Protein AF-A0A182SU40-F1 (afdb_monomer_li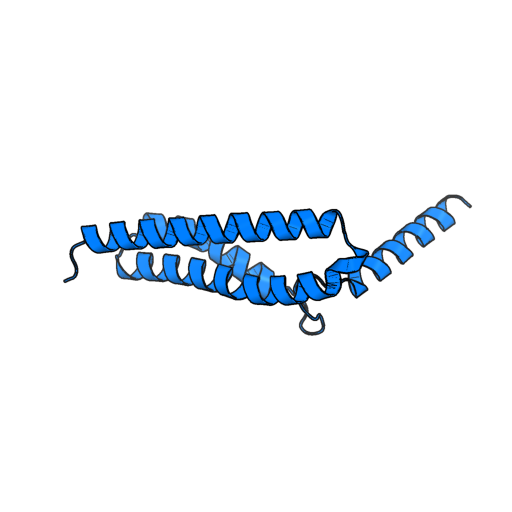te)

Sequence (119 aa):
MFPETLVFALALFITGAILFLLIYYLIILSDLECDYLNAQECCSKLNFWSIPKLAAHGFLTFLLLIHGNWMLCLVNLPMVGWLVYEQIRVPPGNIGIYDPAEIHNRGMYDNRLTERRSD

Foldseek 3Di:
DPDPVVLVVVLVVLVVVLVVLVVVLVVLVVVCVVCVVVCQVSQLVSQVSLVVSLVSLVVSLVSCVVVVVVVVNVVSVVVSVVSVVLQVPQDPVASGSDHSVVVVVVVVVVVVVVVVVVD

Radius of gyration: 19.63 Å; chains: 1; bounding box: 38×25×71 Å

Organism: NCBI:txid74869

InterPro domains:
  IPR003377 Cornichon [PF03311] (6-106)
  IPR003377 Cornichon [SM01398] (5-119)

Secondary structure (DSSP, 8-state):
---HHHHHHHHHHHHHHHHHHHHHHHHHHHHHHH-TTSHHHHHHHHHHHHHHHHHHHHHHHHHHHHTT-HHHHHHHHHHHHHHHHHHHTS-TTSSSS--HHHHHHHHHHHHHHHHTT--

pLDDT: mean 71.35, std 9.43, range [45.94, 89.5]

Structure (mmCIF, N/CA/C/O backbone):
data_AF-A0A182SU40-F1
#
_entry.id   AF-A0A182SU40-F1
#
loop_
_atom_site.group_PDB
_atom_site.id
_atom_site.type_symbol
_atom_site.label_atom_id
_atom_site.label_alt_id
_atom_site.label_comp_id
_atom_site.label_asym_id
_atom_site.label_entity_id
_atom_site.label_seq_id
_atom_site.pdbx_PDB_ins_code
_atom_site.Cartn_x
_atom_site.Cartn_y
_atom_site.Cartn_z
_atom_site.occupancy
_atom_site.B_iso_or_equiv
_atom_site.auth_seq_id
_atom_site.auth_comp_id
_atom_site.auth_asym_id
_atom_site.auth_atom_id
_atom_site.pdbx_PDB_model_num
ATOM 1 N N . MET A 1 1 ? -14.198 -8.269 27.225 1.00 55.69 1 MET A N 1
ATOM 2 C CA . MET A 1 1 ? -14.551 -7.182 26.292 1.00 55.69 1 MET A CA 1
ATOM 3 C C . MET A 1 1 ? -13.356 -6.247 26.269 1.00 55.69 1 MET A C 1
ATOM 5 O O . MET A 1 1 ? -13.069 -5.665 27.306 1.00 55.69 1 MET A O 1
ATOM 9 N N . PHE A 1 2 ? -12.557 -6.234 25.198 1.00 63.41 2 PHE A N 1
ATOM 10 C CA . PHE A 1 2 ? -11.455 -5.269 25.115 1.00 63.41 2 PHE A CA 1
ATOM 11 C C . PHE A 1 2 ? -12.048 -3.851 25.160 1.00 63.41 2 PHE A C 1
ATOM 13 O O . PHE A 1 2 ? -13.092 -3.643 24.539 1.00 63.41 2 PHE A O 1
ATOM 20 N N . PRO A 1 3 ? -11.450 -2.907 25.907 1.00 80.31 3 PRO A N 1
ATOM 21 C CA . PRO A 1 3 ? -11.972 -1.548 25.988 1.00 80.31 3 PRO A CA 1
ATOM 22 C C . PRO A 1 3 ? -11.917 -0.887 24.609 1.00 80.31 3 PRO A C 1
ATOM 24 O O . PRO A 1 3 ? -10.919 -1.028 23.895 1.00 80.31 3 PRO A O 1
ATOM 27 N N . GLU A 1 4 ? -12.968 -0.149 24.240 1.00 73.94 4 GLU A N 1
ATOM 28 C CA . GLU A 1 4 ? -13.056 0.537 22.943 1.00 73.94 4 GLU A CA 1
ATOM 29 C C . GLU A 1 4 ? -11.846 1.443 22.667 1.00 73.94 4 GLU A C 1
ATOM 31 O O . GLU A 1 4 ? -11.368 1.535 21.539 1.00 73.94 4 GLU A O 1
ATOM 36 N N . THR A 1 5 ? -11.265 2.033 23.710 1.00 82.81 5 THR A N 1
ATOM 37 C CA . THR A 1 5 ? -10.079 2.888 23.621 1.00 82.81 5 THR A CA 1
ATOM 38 C C . THR A 1 5 ? -8.854 2.153 23.080 1.00 82.81 5 THR A C 1
ATOM 40 O O . THR A 1 5 ? -8.090 2.722 22.306 1.00 82.81 5 THR A O 1
ATOM 43 N N . LEU A 1 6 ? -8.658 0.884 23.455 1.00 81.00 6 LEU A N 1
ATOM 44 C CA . LEU A 1 6 ? -7.504 0.086 23.018 1.00 81.00 6 LEU A CA 1
ATOM 45 C C . LEU A 1 6 ? -7.619 -0.240 21.529 1.00 81.00 6 LEU A C 1
ATOM 47 O O . LEU A 1 6 ? -6.638 -0.202 20.796 1.00 81.00 6 LEU A O 1
ATOM 51 N N . VAL A 1 7 ? -8.841 -0.466 21.068 1.00 76.56 7 VAL A N 1
ATOM 52 C CA . VAL A 1 7 ? -9.162 -0.729 19.668 1.00 76.56 7 VAL A CA 1
ATOM 53 C C . VAL A 1 7 ? -8.917 0.510 18.825 1.00 76.56 7 VAL A C 1
ATOM 55 O O . VAL A 1 7 ? -8.271 0.414 17.788 1.00 76.56 7 VAL A O 1
ATOM 58 N N . PHE A 1 8 ? -9.390 1.675 19.272 1.00 78.00 8 PHE A N 1
ATOM 59 C CA . PHE A 1 8 ? -9.128 2.935 18.582 1.00 78.00 8 PHE A CA 1
ATOM 60 C C . PHE A 1 8 ? -7.633 3.270 18.564 1.00 78.00 8 PHE A C 1
ATOM 62 O O . PHE A 1 8 ? -7.116 3.673 17.524 1.00 78.00 8 PHE A O 1
ATOM 69 N N . ALA A 1 9 ? -6.914 3.043 19.667 1.00 85.31 9 ALA A N 1
ATOM 70 C CA . ALA A 1 9 ? -5.467 3.237 19.721 1.00 85.31 9 ALA A CA 1
ATOM 71 C C . ALA A 1 9 ? -4.722 2.304 18.748 1.00 85.31 9 ALA A C 1
ATOM 73 O O . ALA A 1 9 ? -3.834 2.743 18.017 1.00 85.31 9 ALA A O 1
ATOM 74 N N . LEU A 1 10 ? -5.120 1.031 18.687 1.00 82.38 10 LEU A N 1
ATOM 75 C CA . LEU A 1 10 ? -4.549 0.037 17.781 1.00 82.38 10 LEU A CA 1
ATOM 76 C C . LEU A 1 10 ? -4.895 0.358 16.317 1.00 82.38 10 LEU A C 1
ATOM 78 O O . LEU A 1 10 ? -4.022 0.297 15.456 1.00 82.38 10 LEU A O 1
ATOM 82 N N . ALA A 1 11 ? -6.127 0.784 16.033 1.00 80.38 11 ALA A N 1
ATOM 83 C CA . ALA A 1 11 ? -6.551 1.218 14.704 1.00 80.38 11 ALA A CA 1
ATOM 84 C C . ALA A 1 11 ? -5.763 2.445 14.223 1.00 80.38 11 ALA A C 1
ATOM 86 O O . ALA A 1 11 ? -5.318 2.469 13.075 1.00 80.38 11 ALA A O 1
ATOM 87 N N . LEU A 1 12 ? -5.532 3.434 15.093 1.00 83.88 12 LEU A N 1
ATOM 88 C CA . LEU A 1 12 ? -4.687 4.591 14.785 1.00 83.88 12 LEU A CA 1
ATOM 89 C C . LEU A 1 12 ? -3.244 4.170 14.492 1.00 83.88 12 LEU A C 1
ATOM 91 O O . LEU A 1 12 ? -2.669 4.617 13.500 1.00 83.88 12 LEU A O 1
ATOM 95 N N . PHE A 1 13 ? -2.679 3.273 15.302 1.00 87.81 13 PHE A N 1
ATOM 96 C CA . PHE A 1 13 ? -1.327 2.756 15.090 1.00 87.81 13 PHE A CA 1
ATOM 97 C C . PHE A 1 13 ? -1.192 2.009 13.754 1.00 87.81 13 PHE A C 1
ATOM 99 O O . PHE A 1 13 ? -0.280 2.294 12.978 1.00 87.81 13 PHE A O 1
ATOM 106 N N . ILE A 1 14 ? -2.131 1.108 13.440 1.00 81.94 14 ILE A N 1
ATOM 107 C CA . ILE A 1 14 ? -2.163 0.389 12.157 1.00 81.94 14 ILE A CA 1
ATOM 108 C C . ILE A 1 14 ? -2.313 1.368 10.992 1.00 81.94 14 ILE A C 1
ATOM 110 O O . ILE A 1 14 ? -1.608 1.242 9.995 1.00 81.94 14 ILE A O 1
ATOM 114 N N . THR A 1 15 ? -3.189 2.364 11.116 1.00 83.06 15 THR A N 1
ATOM 115 C CA . THR A 1 15 ? -3.393 3.372 10.066 1.00 83.06 15 THR A CA 1
ATOM 116 C C . THR A 1 15 ? -2.114 4.177 9.819 1.00 83.06 15 THR A C 1
ATOM 118 O O . THR A 1 15 ? -1.747 4.404 8.667 1.00 83.06 15 THR A O 1
ATOM 121 N N . GLY A 1 16 ? -1.384 4.544 10.877 1.00 88.25 16 GLY A N 1
ATOM 122 C CA . GLY A 1 16 ? -0.074 5.189 10.762 1.00 88.25 16 GLY A CA 1
ATOM 123 C C . GLY A 1 16 ? 0.961 4.313 10.049 1.00 88.25 16 GLY A C 1
ATOM 124 O O . GLY A 1 16 ? 1.650 4.785 9.145 1.00 88.25 16 GLY A O 1
ATOM 125 N N . ALA A 1 17 ? 1.030 3.023 10.391 1.00 87.19 17 ALA A N 1
ATOM 126 C CA . ALA A 1 17 ? 1.921 2.072 9.725 1.00 87.19 17 ALA A CA 1
ATOM 127 C C . ALA A 1 17 ? 1.579 1.889 8.232 1.00 87.19 17 ALA A C 1
ATOM 129 O O . ALA A 1 17 ? 2.477 1.842 7.391 1.00 87.19 17 ALA A O 1
ATOM 130 N N . ILE A 1 18 ? 0.287 1.844 7.887 1.00 82.25 18 ILE A N 1
ATOM 131 C CA . ILE A 1 18 ? -0.186 1.775 6.496 1.00 82.25 18 ILE A CA 1
ATOM 132 C C . ILE A 1 18 ? 0.213 3.033 5.721 1.00 82.25 18 ILE A C 1
ATOM 134 O O . ILE A 1 18 ? 0.676 2.930 4.587 1.00 82.25 18 ILE A O 1
ATOM 138 N N . LEU A 1 19 ? 0.070 4.215 6.325 1.00 88.25 19 LEU A N 1
ATOM 139 C CA . LEU A 1 19 ? 0.440 5.478 5.688 1.00 88.25 19 LEU A CA 1
ATOM 140 C C . LEU A 1 19 ? 1.952 5.559 5.434 1.00 88.25 19 LEU A C 1
ATOM 142 O O . LEU A 1 19 ? 2.376 6.001 4.368 1.00 88.25 19 LEU A O 1
ATOM 146 N N . PHE A 1 20 ? 2.769 5.063 6.363 1.00 88.44 20 PHE A N 1
ATOM 147 C CA . PHE A 1 20 ? 4.214 4.963 6.162 1.00 88.44 20 PHE A CA 1
ATOM 148 C C . PHE A 1 20 ? 4.574 4.014 5.006 1.00 88.44 20 PHE A C 1
ATOM 150 O O . PHE A 1 20 ? 5.347 4.381 4.120 1.00 88.44 20 PHE A O 1
ATOM 157 N N . LEU A 1 21 ? 3.961 2.825 4.962 1.00 83.06 21 LEU A N 1
ATOM 158 C CA . LEU A 1 21 ? 4.116 1.877 3.850 1.00 83.06 21 LEU A CA 1
ATOM 159 C C . LEU A 1 21 ? 3.665 2.472 2.508 1.00 83.06 21 LEU A C 1
ATOM 161 O O . LEU A 1 21 ? 4.295 2.221 1.482 1.00 83.06 21 LEU A O 1
ATOM 165 N N . LEU A 1 22 ? 2.600 3.279 2.508 1.00 82.81 22 LEU A N 1
ATOM 166 C CA . LEU A 1 22 ? 2.114 3.972 1.317 1.00 82.81 22 LEU A CA 1
ATOM 167 C C . LEU A 1 22 ? 3.157 4.956 0.774 1.00 82.81 22 LEU A C 1
ATOM 169 O O . LEU A 1 22 ? 3.409 4.956 -0.428 1.00 82.81 22 LEU A O 1
ATOM 173 N N . ILE A 1 23 ? 3.771 5.767 1.638 1.00 89.50 23 ILE A N 1
ATOM 174 C CA . ILE A 1 23 ? 4.805 6.731 1.232 1.00 89.50 23 ILE A CA 1
ATOM 175 C C . ILE A 1 23 ? 6.040 6.000 0.697 1.00 89.50 23 ILE A C 1
ATOM 177 O O . ILE A 1 23 ? 6.548 6.364 -0.359 1.00 89.50 23 ILE A O 1
ATOM 181 N N . TYR A 1 24 ? 6.484 4.936 1.373 1.00 85.25 24 TYR A N 1
ATOM 182 C CA . TYR A 1 24 ? 7.590 4.097 0.899 1.00 85.25 24 TYR A CA 1
ATOM 183 C C . TYR A 1 24 ? 7.333 3.547 -0.514 1.00 85.25 24 TYR A C 1
ATOM 185 O O . TYR A 1 24 ? 8.202 3.627 -1.381 1.00 85.25 24 TYR A O 1
ATOM 193 N N . TYR A 1 25 ? 6.114 3.065 -0.773 1.00 77.62 25 TYR A N 1
ATOM 194 C CA . TYR A 1 25 ? 5.701 2.596 -2.096 1.00 77.62 25 TYR A CA 1
ATOM 195 C C . TYR A 1 25 ? 5.729 3.714 -3.148 1.00 77.62 25 TYR A C 1
ATOM 197 O O . TYR A 1 25 ? 6.220 3.496 -4.252 1.00 77.62 25 TYR A O 1
ATOM 205 N N . LEU A 1 26 ? 5.219 4.910 -2.821 1.00 83.69 26 LEU A N 1
ATOM 206 C CA . LEU A 1 26 ? 5.219 6.045 -3.752 1.00 83.69 26 LEU A CA 1
ATOM 207 C C . LEU A 1 26 ? 6.633 6.494 -4.123 1.00 83.69 26 LEU A C 1
ATOM 209 O O . LEU A 1 26 ? 6.869 6.825 -5.280 1.00 83.69 26 LEU A O 1
ATOM 213 N N . ILE A 1 27 ? 7.569 6.475 -3.173 1.00 87.50 27 ILE A N 1
ATOM 214 C CA . ILE A 1 27 ? 8.972 6.810 -3.441 1.00 87.50 27 ILE A CA 1
ATOM 215 C C . ILE A 1 27 ? 9.568 5.814 -4.440 1.00 87.50 27 ILE A C 1
ATOM 217 O O . ILE A 1 27 ? 10.157 6.234 -5.428 1.00 87.50 27 ILE A O 1
ATOM 221 N N . ILE A 1 28 ? 9.357 4.509 -4.238 1.00 79.81 28 ILE A N 1
ATOM 222 C CA . ILE A 1 28 ? 9.845 3.478 -5.167 1.00 79.81 28 ILE A CA 1
ATOM 223 C C . ILE A 1 28 ? 9.210 3.619 -6.554 1.00 79.81 28 ILE A C 1
ATOM 225 O O . ILE A 1 28 ? 9.888 3.438 -7.560 1.00 79.81 28 ILE A O 1
ATOM 229 N N . LEU A 1 29 ? 7.919 3.947 -6.623 1.00 77.12 29 LEU A N 1
ATOM 230 C CA . LEU A 1 29 ? 7.234 4.173 -7.894 1.00 77.12 29 LEU A CA 1
ATOM 231 C C . LEU A 1 29 ? 7.799 5.398 -8.631 1.00 77.12 29 LEU A C 1
ATOM 233 O O . LEU A 1 29 ? 7.978 5.355 -9.842 1.00 77.12 29 LEU A O 1
ATOM 237 N N . SER A 1 30 ? 8.098 6.474 -7.900 1.00 83.50 30 SER A N 1
ATOM 238 C CA . SER A 1 30 ? 8.711 7.678 -8.468 1.00 83.50 30 SER A CA 1
ATOM 239 C C . SER A 1 30 ? 10.135 7.418 -8.961 1.00 83.50 30 SER A C 1
ATOM 241 O O . SER A 1 30 ? 10.541 7.994 -9.965 1.00 83.50 30 SER A O 1
ATOM 243 N N . ASP A 1 31 ? 10.886 6.561 -8.270 1.00 82.44 31 ASP A N 1
ATOM 244 C CA . ASP A 1 31 ? 12.212 6.105 -8.696 1.00 82.44 31 ASP A CA 1
ATOM 245 C C . ASP A 1 31 ? 12.100 5.281 -9.994 1.00 82.44 31 ASP A C 1
ATOM 247 O O . ASP A 1 31 ? 12.825 5.509 -10.957 1.00 82.44 31 ASP A O 1
ATOM 251 N N . LEU A 1 32 ? 11.078 4.420 -10.079 1.00 72.88 32 LEU A N 1
ATOM 252 C CA . LEU A 1 32 ? 10.767 3.608 -11.257 1.00 72.88 32 LEU A CA 1
ATOM 253 C C . LEU A 1 32 ? 10.419 4.435 -12.502 1.00 72.88 32 LEU A C 1
ATOM 255 O O . LEU A 1 32 ? 10.824 4.080 -13.608 1.00 72.88 32 LEU A O 1
ATOM 259 N N . GLU A 1 33 ? 9.644 5.509 -12.329 1.00 71.44 33 GLU A N 1
ATOM 260 C CA . GLU A 1 33 ? 9.259 6.419 -13.415 1.00 71.44 33 GLU A CA 1
ATOM 261 C C . GLU A 1 33 ? 10.482 7.134 -14.006 1.00 71.44 33 GLU A C 1
ATOM 263 O O . GLU A 1 33 ? 10.546 7.365 -15.214 1.00 71.44 33 GLU A O 1
ATOM 268 N N . CYS A 1 34 ? 11.478 7.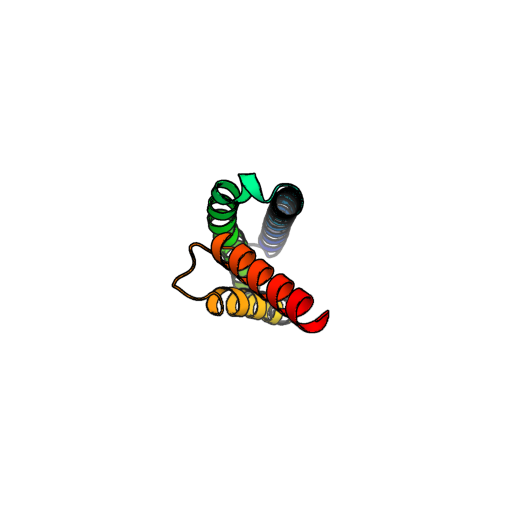421 -13.165 1.00 70.94 34 CYS A N 1
ATOM 269 C CA . CYS A 1 34 ? 12.722 8.061 -13.568 1.00 70.94 34 CYS A CA 1
ATOM 270 C C . CYS A 1 34 ? 13.778 7.073 -14.113 1.00 70.94 34 CYS A C 1
ATOM 272 O O . CYS A 1 34 ? 14.484 7.438 -15.050 1.00 70.94 34 CYS A O 1
ATOM 274 N N . ASP A 1 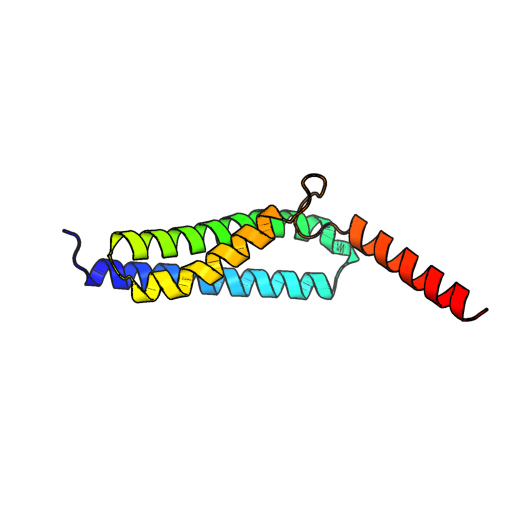35 ? 13.882 5.841 -13.586 1.00 72.25 35 ASP A N 1
ATOM 275 C CA . ASP A 1 35 ? 14.993 4.895 -13.845 1.00 72.25 35 ASP A CA 1
ATOM 276 C C . ASP A 1 35 ? 14.552 3.533 -14.449 1.00 72.25 35 ASP A C 1
ATOM 278 O O . ASP A 1 35 ? 14.953 2.438 -14.030 1.00 72.25 35 ASP A O 1
ATOM 282 N N . TYR A 1 36 ? 13.735 3.584 -15.511 1.00 60.97 36 TYR A N 1
ATOM 283 C CA . TYR A 1 36 ? 13.069 2.413 -16.115 1.00 60.97 36 TYR A CA 1
ATOM 284 C C . TYR A 1 36 ? 13.994 1.252 -16.566 1.00 60.97 36 TYR A C 1
ATOM 286 O O . TYR A 1 36 ? 13.530 0.122 -16.716 1.00 60.97 36 TYR A O 1
ATOM 294 N N . LEU A 1 37 ? 15.292 1.489 -16.794 1.00 61.25 37 LEU A N 1
ATOM 295 C CA . LEU A 1 37 ? 16.262 0.470 -17.238 1.00 61.25 37 LEU A CA 1
ATOM 296 C C . LEU A 1 37 ? 16.745 -0.454 -16.104 1.00 61.25 37 LEU A C 1
ATOM 298 O O . LEU A 1 37 ? 17.111 -1.597 -16.367 1.00 61.25 37 LEU A O 1
ATOM 302 N N . ASN A 1 38 ? 16.704 0.003 -14.848 1.00 60.62 38 ASN A N 1
ATOM 303 C CA . ASN A 1 38 ? 17.046 -0.786 -13.653 1.00 60.62 38 ASN A CA 1
ATOM 304 C C . ASN A 1 38 ? 15.785 -1.328 -12.927 1.00 60.62 38 ASN A C 1
ATOM 306 O O . ASN A 1 38 ? 15.856 -1.977 -11.882 1.00 60.62 38 ASN A O 1
ATOM 310 N N . ALA A 1 39 ? 14.606 -1.071 -13.502 1.00 60.69 39 ALA A N 1
ATOM 311 C CA . ALA A 1 39 ? 13.276 -1.293 -12.937 1.00 60.69 39 ALA A CA 1
ATOM 312 C C . ALA A 1 39 ? 12.894 -2.755 -12.672 1.00 60.69 39 ALA A C 1
ATOM 314 O O . ALA A 1 39 ? 12.015 -3.022 -11.854 1.00 60.69 39 ALA A O 1
ATOM 315 N N . GLN A 1 40 ? 13.513 -3.719 -13.354 1.00 65.31 40 GLN A N 1
ATOM 316 C CA . GLN A 1 40 ? 13.033 -5.104 -13.362 1.00 65.31 40 GLN A CA 1
ATOM 317 C C . GLN A 1 40 ? 13.182 -5.799 -11.995 1.00 65.31 40 GLN A C 1
ATOM 319 O O . GLN A 1 40 ? 12.260 -6.481 -11.542 1.00 65.31 40 GLN A O 1
ATOM 324 N N . GLU A 1 41 ? 14.291 -5.572 -11.280 1.00 68.06 41 GLU A N 1
ATOM 325 C CA . GLU A 1 41 ? 14.449 -6.063 -9.900 1.00 68.06 41 GLU A CA 1
ATOM 326 C C . GLU A 1 41 ? 13.567 -5.295 -8.903 1.00 68.06 41 GLU A C 1
ATOM 328 O O . GLU A 1 41 ? 13.102 -5.855 -7.903 1.00 68.06 41 GLU A O 1
ATOM 333 N N . CYS A 1 42 ? 13.302 -4.017 -9.186 1.00 63.66 42 CYS A N 1
ATOM 334 C CA . CYS A 1 42 ? 12.477 -3.154 -8.352 1.00 63.66 42 CYS A CA 1
ATOM 335 C C . CYS A 1 42 ? 10.990 -3.533 -8.441 1.00 63.66 42 CYS A C 1
ATOM 337 O O . CYS A 1 42 ? 10.344 -3.674 -7.407 1.00 63.66 42 CYS A O 1
ATOM 339 N N . CYS A 1 43 ? 10.466 -3.826 -9.637 1.00 65.00 43 CYS A N 1
ATOM 340 C CA . CYS A 1 43 ? 9.096 -4.306 -9.854 1.00 65.00 43 CYS A CA 1
ATOM 341 C C . CYS A 1 43 ? 8.806 -5.626 -9.125 1.00 65.00 43 CYS A C 1
ATOM 343 O O . CYS A 1 43 ? 7.717 -5.792 -8.580 1.00 65.00 43 CYS A O 1
ATOM 345 N N . SER A 1 44 ? 9.776 -6.546 -9.055 1.00 68.31 44 SER A N 1
ATOM 346 C CA . SER A 1 44 ? 9.631 -7.802 -8.301 1.00 68.31 44 SER A CA 1
ATOM 347 C C . SER A 1 44 ? 9.492 -7.546 -6.794 1.00 68.31 44 SER A C 1
ATOM 349 O O . SER A 1 44 ? 8.569 -8.049 -6.145 1.00 68.31 44 SER A O 1
ATOM 351 N N . LYS A 1 45 ? 10.344 -6.670 -6.239 1.00 69.56 45 LYS A N 1
ATOM 352 C CA . LYS A 1 45 ? 10.224 -6.214 -4.845 1.00 69.56 45 LYS A CA 1
ATOM 353 C C . LYS A 1 45 ? 8.912 -5.462 -4.619 1.00 69.56 45 LYS A C 1
ATOM 355 O O . LYS A 1 45 ? 8.245 -5.695 -3.617 1.00 69.56 45 LYS A O 1
ATOM 360 N N . LEU A 1 46 ? 8.508 -4.603 -5.547 1.00 70.50 46 LEU A N 1
ATOM 361 C CA . LEU A 1 46 ? 7.291 -3.806 -5.447 1.00 70.50 46 LEU A CA 1
ATOM 362 C C . LEU A 1 46 ? 6.032 -4.678 -5.482 1.00 70.50 46 LEU A C 1
ATOM 364 O O . LEU A 1 46 ? 5.118 -4.453 -4.693 1.00 70.50 46 LEU A O 1
ATOM 368 N N . ASN A 1 47 ? 6.007 -5.715 -6.322 1.00 70.88 47 ASN A N 1
ATOM 369 C CA . ASN A 1 47 ? 4.932 -6.704 -6.355 1.00 70.88 47 ASN A CA 1
ATOM 370 C C . ASN A 1 47 ? 4.823 -7.433 -5.007 1.00 70.88 47 ASN A C 1
ATOM 372 O O . ASN A 1 47 ? 3.734 -7.521 -4.438 1.00 70.88 47 ASN A O 1
ATOM 376 N N . PHE A 1 48 ? 5.958 -7.846 -4.434 1.00 72.50 48 PHE A N 1
ATOM 377 C CA . PHE A 1 48 ? 5.999 -8.435 -3.095 1.00 72.50 48 PHE A CA 1
ATOM 378 C C . PHE A 1 48 ? 5.491 -7.473 -2.011 1.00 72.50 48 PHE A C 1
ATOM 380 O O . PHE A 1 48 ? 4.770 -7.907 -1.120 1.00 72.50 48 PHE A O 1
ATOM 387 N N . TRP A 1 49 ? 5.802 -6.174 -2.103 1.00 71.50 49 TRP A N 1
ATOM 388 C CA . TRP A 1 49 ? 5.324 -5.136 -1.175 1.00 71.50 49 TRP A CA 1
ATOM 389 C C . TRP A 1 49 ? 3.884 -4.655 -1.445 1.00 71.50 49 TRP A C 1
ATOM 391 O O . TRP A 1 49 ? 3.252 -4.069 -0.563 1.00 71.50 49 TRP A O 1
ATOM 401 N N . SER A 1 50 ? 3.312 -4.947 -2.615 1.00 70.06 50 SER A N 1
ATOM 402 C CA . SER A 1 50 ? 1.918 -4.619 -2.942 1.00 70.06 50 SER A CA 1
ATOM 403 C C . SER A 1 50 ? 0.917 -5.491 -2.167 1.00 70.06 50 SER A C 1
ATOM 405 O O . SER A 1 50 ? -0.111 -5.000 -1.693 1.00 70.06 50 SER A O 1
ATOM 407 N N . ILE A 1 51 ? 1.269 -6.761 -1.941 1.00 72.56 51 ILE A N 1
ATOM 408 C CA . ILE A 1 51 ? 0.485 -7.735 -1.171 1.00 72.56 51 ILE A CA 1
ATOM 409 C C . ILE A 1 51 ? 0.296 -7.297 0.295 1.00 72.56 51 ILE A C 1
ATOM 411 O O . ILE A 1 51 ? -0.851 -7.249 0.743 1.00 72.56 51 ILE A O 1
ATOM 415 N N . PRO A 1 52 ? 1.343 -6.931 1.066 1.00 74.38 52 PRO A N 1
ATOM 416 C CA . PRO A 1 52 ? 1.179 -6.480 2.443 1.00 74.38 52 PRO A CA 1
ATOM 417 C C . PRO A 1 52 ? 0.398 -5.168 2.542 1.00 74.38 52 PRO A C 1
ATOM 419 O O . PRO A 1 52 ? -0.329 -4.991 3.513 1.00 74.38 52 PRO A O 1
ATOM 422 N N . LYS A 1 53 ? 0.456 -4.278 1.540 1.00 75.25 53 LYS A N 1
ATOM 423 C CA . LYS A 1 53 ? -0.397 -3.077 1.498 1.00 75.25 53 LYS A CA 1
ATOM 424 C C . LYS A 1 53 ? -1.881 -3.444 1.398 1.00 75.25 53 LYS A C 1
ATOM 426 O O . LYS A 1 53 ? -2.688 -2.938 2.180 1.00 75.25 53 LYS A O 1
ATOM 431 N N . LEU A 1 54 ? -2.237 -4.335 0.469 1.00 74.88 54 LEU A N 1
ATOM 432 C CA . LEU A 1 54 ? -3.608 -4.826 0.306 1.00 74.88 54 LEU A CA 1
ATOM 433 C C . LEU A 1 54 ? -4.078 -5.574 1.560 1.00 74.88 54 LEU A C 1
ATOM 435 O O . LEU A 1 54 ? -5.170 -5.316 2.066 1.00 74.88 54 LEU A O 1
ATOM 439 N N . ALA A 1 55 ? -3.232 -6.456 2.096 1.00 78.12 55 ALA A N 1
ATOM 440 C CA . ALA A 1 55 ? -3.520 -7.219 3.302 1.00 78.12 55 ALA A CA 1
ATOM 441 C C . ALA A 1 55 ? -3.709 -6.309 4.524 1.00 78.12 55 ALA A C 1
ATOM 443 O O . ALA A 1 55 ? -4.639 -6.525 5.296 1.00 78.12 55 ALA A O 1
ATOM 444 N N . ALA A 1 56 ? -2.894 -5.262 4.685 1.00 78.00 56 ALA A N 1
ATOM 445 C CA . ALA A 1 56 ? -3.011 -4.319 5.794 1.00 78.00 56 ALA A CA 1
ATOM 446 C C . ALA A 1 56 ? -4.286 -3.463 5.702 1.00 78.00 56 ALA A C 1
ATOM 448 O O . ALA A 1 56 ? -4.982 -3.299 6.704 1.00 78.00 56 ALA A O 1
ATOM 449 N N . HIS A 1 57 ? -4.651 -2.977 4.509 1.00 78.38 57 HIS A N 1
ATOM 450 C CA . HIS A 1 57 ? -5.922 -2.268 4.305 1.00 78.38 57 HIS A CA 1
ATOM 451 C C . HIS A 1 57 ? -7.145 -3.176 4.510 1.00 78.38 57 HIS A C 1
ATOM 453 O O . HIS A 1 57 ? -8.130 -2.760 5.130 1.00 78.38 57 HIS A O 1
ATOM 459 N N . GLY A 1 58 ? -7.081 -4.426 4.040 1.00 77.69 58 GLY A N 1
ATOM 460 C CA . GLY A 1 58 ? -8.113 -5.434 4.285 1.00 77.69 58 GLY A CA 1
ATOM 461 C C . GLY A 1 58 ? -8.246 -5.769 5.772 1.00 77.69 58 GLY A C 1
ATOM 462 O O . GLY A 1 58 ? -9.355 -5.803 6.302 1.00 77.69 58 GLY A O 1
ATOM 463 N N . PHE A 1 59 ? -7.118 -5.922 6.469 1.00 80.19 59 PHE A N 1
ATOM 464 C CA . PHE A 1 59 ? -7.076 -6.187 7.905 1.00 80.19 59 PHE A CA 1
ATOM 465 C C . PHE A 1 59 ? -7.652 -5.029 8.721 1.00 80.19 59 PHE A C 1
ATOM 467 O O . PHE A 1 59 ? -8.472 -5.268 9.604 1.00 80.19 59 PHE A O 1
ATOM 474 N N . LEU A 1 60 ? -7.305 -3.778 8.394 1.00 73.69 60 LEU A N 1
ATOM 475 C CA . LEU A 1 60 ? -7.892 -2.596 9.031 1.00 73.69 60 LEU A CA 1
ATOM 476 C C . LEU A 1 60 ? -9.418 -2.581 8.852 1.00 73.69 60 LEU A C 1
ATOM 478 O O . LEU A 1 60 ? -10.157 -2.410 9.819 1.00 73.69 60 LEU A O 1
ATOM 482 N N . THR A 1 61 ? -9.897 -2.837 7.634 1.00 75.44 61 THR A N 1
ATOM 483 C CA . THR A 1 61 ? -11.335 -2.869 7.321 1.00 75.44 61 THR A CA 1
ATOM 484 C C . THR A 1 61 ? -12.062 -3.984 8.083 1.00 75.44 61 THR A C 1
ATOM 486 O O . THR A 1 61 ? -13.166 -3.770 8.582 1.00 75.44 61 THR A O 1
ATOM 489 N N . PHE A 1 62 ? -11.427 -5.148 8.250 1.00 77.88 62 PHE A N 1
ATOM 490 C CA . PHE A 1 62 ? -11.941 -6.264 9.049 1.00 77.88 62 PHE A CA 1
ATOM 491 C C . PHE A 1 62 ? -11.982 -5.949 10.555 1.00 77.88 62 PHE A C 1
ATOM 493 O O . PHE A 1 62 ? -12.967 -6.254 11.227 1.00 77.88 62 PHE A O 1
ATOM 500 N N . LEU A 1 63 ? -10.957 -5.275 11.083 1.00 74.06 63 LEU A N 1
ATOM 501 C CA . LEU A 1 63 ? -10.903 -4.825 12.478 1.00 74.06 63 LEU A CA 1
ATOM 502 C C . LEU A 1 63 ? -12.027 -3.820 12.778 1.00 74.06 63 LEU A C 1
ATOM 504 O O . LEU A 1 63 ? -12.693 -3.921 13.807 1.00 74.06 63 LEU A O 1
ATOM 508 N N . LEU A 1 64 ? -12.306 -2.901 11.849 1.00 71.94 64 LEU A N 1
ATOM 509 C CA . LEU A 1 64 ? -13.440 -1.980 11.958 1.00 71.94 64 LEU A CA 1
ATOM 510 C C . LEU A 1 64 ? -14.807 -2.678 11.867 1.00 71.94 64 LEU A C 1
ATOM 512 O O . LEU A 1 64 ? -15.750 -2.237 12.530 1.00 71.94 64 LEU A O 1
ATOM 516 N N . LEU A 1 65 ? -14.912 -3.759 11.085 1.00 74.44 65 LEU A N 1
ATOM 517 C CA . LEU A 1 65 ? -16.128 -4.569 10.963 1.00 74.44 65 LEU A CA 1
ATOM 518 C C . LEU A 1 65 ? -16.470 -5.267 12.290 1.00 74.44 65 LEU A C 1
ATOM 520 O O . LEU A 1 65 ? -17.611 -5.192 12.740 1.00 74.44 65 LEU A O 1
ATOM 524 N N . ILE A 1 66 ? -15.478 -5.881 12.951 1.00 68.94 66 ILE A N 1
ATOM 525 C CA . ILE A 1 66 ? -15.655 -6.559 14.253 1.00 68.94 66 ILE A CA 1
ATOM 526 C C . ILE A 1 66 ? -16.127 -5.582 15.338 1.00 68.94 66 ILE A C 1
ATOM 528 O O . ILE A 1 66 ? -16.895 -5.961 16.221 1.00 68.94 66 ILE A O 1
ATOM 532 N N . HIS A 1 67 ? -15.709 -4.318 15.259 1.00 68.38 67 HIS A N 1
ATOM 533 C CA . HIS A 1 67 ? -16.089 -3.288 16.225 1.00 68.38 67 HIS A CA 1
ATOM 534 C C . HIS A 1 67 ? -17.429 -2.602 15.954 1.00 68.38 67 HIS A C 1
ATOM 536 O O . HIS A 1 67 ? -17.841 -1.763 16.751 1.00 68.38 67 HIS A O 1
ATOM 542 N N . GLY A 1 68 ? -18.131 -2.956 14.873 1.00 65.75 68 GLY A N 1
ATOM 543 C CA . GLY A 1 68 ? -19.461 -2.414 14.593 1.00 65.75 68 GLY A CA 1
ATOM 544 C C . GLY A 1 68 ? -19.453 -0.936 14.196 1.00 65.75 68 GLY A C 1
ATOM 545 O O . GLY A 1 68 ? -20.457 -0.250 14.363 1.00 65.75 68 GLY A O 1
ATOM 546 N N . ASN A 1 69 ? -18.347 -0.421 13.651 1.00 69.94 69 ASN A N 1
ATOM 547 C CA . ASN A 1 69 ? -18.275 0.942 13.121 1.00 69.94 69 ASN A CA 1
ATOM 548 C C . ASN A 1 69 ? -18.765 0.984 11.660 1.00 69.94 69 ASN A C 1
ATOM 550 O O . ASN A 1 69 ? -17.983 1.159 10.723 1.00 69.94 69 ASN A O 1
ATOM 554 N N . TRP A 1 70 ? -20.079 0.825 11.466 1.00 67.44 70 TRP A N 1
ATOM 555 C CA . TRP A 1 70 ? -20.733 0.695 10.151 1.00 67.44 70 TRP A CA 1
ATOM 556 C C . TRP A 1 70 ? -20.435 1.856 9.189 1.00 67.44 70 TRP A C 1
ATOM 558 O O . TRP A 1 70 ? -20.195 1.621 8.008 1.00 67.44 70 TRP A O 1
ATOM 568 N N . MET A 1 71 ? -20.383 3.097 9.688 1.00 69.25 71 MET A N 1
ATOM 569 C CA . MET A 1 71 ? -20.079 4.294 8.882 1.00 69.25 71 MET A CA 1
ATOM 570 C C . MET A 1 71 ? -18.669 4.246 8.277 1.00 69.25 71 MET A C 1
ATOM 572 O O . MET A 1 71 ? -18.486 4.470 7.084 1.00 69.25 71 MET A O 1
ATOM 576 N N . LEU A 1 72 ? -17.667 3.909 9.089 1.00 68.56 72 LEU A N 1
ATOM 577 C CA . LEU A 1 72 ? -16.279 3.814 8.638 1.00 68.56 72 LEU A CA 1
ATOM 578 C C . LEU A 1 72 ? -16.060 2.592 7.735 1.00 68.56 72 LEU A C 1
ATOM 580 O O . LEU A 1 72 ? -15.275 2.659 6.791 1.00 68.56 72 LEU A O 1
ATOM 584 N N . CYS A 1 73 ? -16.778 1.496 7.984 1.00 71.06 73 CYS A N 1
ATOM 585 C CA . CYS A 1 73 ? -16.770 0.327 7.111 1.00 71.06 73 CYS A CA 1
ATOM 586 C C . CYS A 1 73 ? -17.326 0.660 5.715 1.00 71.06 73 CYS A C 1
ATOM 588 O O . CYS A 1 73 ? -16.680 0.347 4.717 1.00 71.06 73 CYS A O 1
ATOM 590 N N . LEU A 1 74 ? -18.453 1.380 5.638 1.00 75.38 74 LEU A N 1
ATOM 591 C CA . LEU A 1 74 ? -19.059 1.819 4.374 1.00 75.38 74 LEU A CA 1
ATOM 592 C C . LEU A 1 74 ? -18.125 2.694 3.531 1.00 75.38 74 LEU A C 1
ATOM 594 O O . LEU A 1 74 ? -18.115 2.566 2.312 1.00 75.38 74 LEU A O 1
ATOM 598 N N . VAL A 1 75 ? -17.323 3.552 4.167 1.00 75.19 75 VAL A N 1
ATOM 599 C CA . VAL A 1 75 ? -16.345 4.405 3.471 1.00 75.19 75 VAL A CA 1
ATOM 600 C C . VAL A 1 75 ? -15.106 3.617 3.021 1.00 75.19 75 VAL A C 1
ATOM 602 O O . VAL A 1 75 ? -14.551 3.912 1.966 1.00 75.19 75 VAL A O 1
ATOM 605 N N . ASN A 1 76 ? -14.680 2.589 3.765 1.00 72.12 76 ASN A N 1
ATOM 606 C CA . ASN A 1 76 ? -13.527 1.757 3.387 1.00 72.12 76 ASN A CA 1
ATOM 607 C C . ASN A 1 76 ? -13.866 0.688 2.333 1.00 72.12 76 ASN A C 1
ATOM 609 O O . ASN A 1 76 ? -13.006 0.333 1.527 1.00 72.12 76 ASN A O 1
ATOM 613 N N . LEU A 1 77 ? -15.111 0.203 2.298 1.00 74.94 77 LEU A N 1
ATOM 614 C CA . LEU A 1 77 ? -15.581 -0.804 1.341 1.00 74.94 77 LEU A CA 1
ATOM 615 C C . LEU A 1 77 ? -15.285 -0.470 -0.134 1.00 74.94 77 LEU A C 1
ATOM 617 O O . LEU A 1 77 ? -14.751 -1.342 -0.819 1.00 74.94 77 LEU A O 1
ATOM 621 N N . PRO A 1 78 ? -15.587 0.739 -0.655 1.00 77.62 78 PRO A N 1
ATOM 622 C CA . PRO A 1 78 ? -15.303 1.066 -2.050 1.00 77.62 78 PRO A CA 1
ATOM 623 C C . PRO A 1 78 ? -13.800 1.120 -2.337 1.00 77.62 78 PRO A C 1
ATOM 625 O O . PRO A 1 78 ? -13.377 0.679 -3.401 1.00 77.62 78 PRO A O 1
ATOM 628 N N . MET A 1 79 ? -12.985 1.593 -1.389 1.00 73.06 79 MET A N 1
ATOM 629 C CA . MET A 1 79 ? -11.529 1.666 -1.546 1.00 73.06 79 MET A CA 1
ATOM 630 C C . MET A 1 79 ? -10.902 0.269 -1.610 1.00 73.06 79 MET A C 1
ATOM 632 O O . MET A 1 79 ? -10.098 -0.015 -2.495 1.00 73.06 79 MET A O 1
ATOM 636 N N . VAL A 1 80 ? -11.307 -0.628 -0.704 1.00 72.50 80 VAL A N 1
ATOM 637 C CA . VAL A 1 80 ? -10.850 -2.026 -0.703 1.00 72.50 80 VAL A CA 1
ATOM 638 C C . VAL A 1 80 ? -11.378 -2.765 -1.928 1.00 72.50 80 VAL A C 1
ATOM 640 O O . VAL A 1 80 ? -10.619 -3.471 -2.583 1.00 72.50 80 VAL A O 1
ATOM 643 N N . GLY A 1 81 ? -12.654 -2.577 -2.271 1.00 78.62 81 GLY A N 1
ATOM 644 C CA . GLY A 1 81 ? -13.264 -3.167 -3.460 1.00 78.62 81 GLY A CA 1
ATOM 645 C C . GLY A 1 81 ? -12.546 -2.755 -4.742 1.00 78.62 81 GLY A C 1
ATOM 646 O O . GLY A 1 81 ? -12.282 -3.604 -5.588 1.00 78.62 81 GLY A O 1
ATOM 647 N N . TRP A 1 82 ? -12.159 -1.483 -4.855 1.00 76.56 82 TRP A N 1
ATOM 648 C CA . TRP A 1 82 ? -11.360 -0.989 -5.972 1.00 76.56 82 TRP A CA 1
ATOM 649 C C . TRP A 1 82 ? -9.962 -1.613 -6.009 1.00 76.56 82 TRP A C 1
ATOM 651 O O . TRP A 1 82 ? -9.565 -2.132 -7.047 1.00 76.56 82 TRP A O 1
ATOM 661 N N . LEU A 1 83 ? -9.250 -1.647 -4.876 1.00 71.31 83 LEU A N 1
ATOM 662 C CA . LEU A 1 83 ? -7.914 -2.255 -4.790 1.00 71.31 83 LEU A CA 1
ATOM 663 C C . LEU A 1 83 ? -7.929 -3.749 -5.161 1.00 71.31 83 LEU A C 1
ATOM 665 O O . LEU A 1 83 ? -7.032 -4.236 -5.843 1.00 71.31 83 LEU A O 1
ATOM 669 N N . VAL A 1 84 ? -8.953 -4.484 -4.719 1.00 71.69 84 VAL A N 1
ATOM 670 C CA . VAL A 1 84 ? -9.139 -5.907 -5.043 1.00 71.69 84 VAL A CA 1
ATOM 671 C C . VAL A 1 84 ? -9.504 -6.086 -6.515 1.00 71.69 84 VAL A C 1
ATOM 673 O O . VAL A 1 84 ? -8.967 -6.970 -7.177 1.00 71.69 84 VAL A O 1
ATOM 676 N N . TYR A 1 85 ? -10.390 -5.244 -7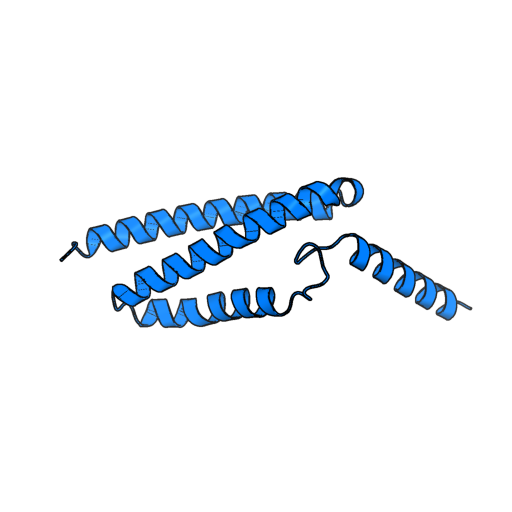.048 1.00 76.00 85 TYR A N 1
ATOM 677 C CA . TYR A 1 85 ? -10.751 -5.261 -8.465 1.00 76.00 85 TYR A CA 1
ATOM 678 C C . TYR A 1 85 ? -9.536 -5.010 -9.362 1.00 76.00 85 TYR A C 1
ATOM 680 O O . TYR A 1 85 ? -9.346 -5.707 -10.356 1.00 76.00 85 TYR A O 1
ATOM 688 N N . GLU A 1 86 ? -8.689 -4.057 -8.984 1.00 71.25 86 GLU A N 1
ATOM 689 C CA . GLU A 1 86 ? -7.437 -3.756 -9.668 1.00 71.25 86 GLU A CA 1
ATOM 690 C C . GLU A 1 86 ? -6.476 -4.951 -9.628 1.00 71.25 86 GLU A C 1
ATOM 692 O O . GLU A 1 86 ? -5.958 -5.341 -10.668 1.00 71.25 86 GLU A O 1
ATOM 697 N N . GLN A 1 87 ? -6.329 -5.611 -8.476 1.00 68.31 87 GLN A N 1
ATOM 698 C CA . GLN A 1 87 ? -5.495 -6.812 -8.326 1.00 68.31 87 GLN A CA 1
ATOM 699 C C . GLN A 1 87 ? -5.991 -8.004 -9.159 1.00 68.31 87 GLN A C 1
ATOM 701 O O . GLN A 1 87 ? -5.185 -8.725 -9.737 1.00 68.31 87 GLN A O 1
ATOM 706 N N . ILE A 1 88 ? -7.307 -8.209 -9.264 1.00 67.69 88 ILE A N 1
ATOM 707 C CA . ILE A 1 88 ? -7.897 -9.323 -10.029 1.00 67.69 88 ILE A CA 1
ATOM 708 C C . ILE A 1 88 ? -7.825 -9.079 -11.543 1.00 67.69 88 ILE A C 1
ATOM 710 O O . ILE A 1 88 ? -7.757 -10.027 -12.324 1.00 67.69 88 ILE A O 1
ATOM 714 N N . ARG A 1 89 ? -7.849 -7.817 -11.983 1.00 63.56 89 ARG A N 1
ATOM 715 C CA . ARG A 1 89 ? -7.740 -7.466 -13.408 1.00 63.56 89 ARG A CA 1
ATOM 716 C C . ARG A 1 89 ? -6.334 -7.600 -13.972 1.00 63.56 89 ARG A C 1
ATOM 718 O O . ARG A 1 89 ? -6.182 -7.495 -15.188 1.00 63.56 89 ARG A O 1
ATOM 725 N N . VAL A 1 90 ? -5.331 -7.814 -13.129 1.00 59.47 90 VAL A N 1
ATOM 726 C CA . VAL A 1 90 ? -3.956 -8.017 -13.576 1.00 59.47 90 VAL A CA 1
ATOM 727 C C . VAL A 1 90 ? -3.875 -9.397 -14.241 1.00 59.47 90 VAL A C 1
ATOM 729 O O . VAL A 1 90 ? -4.166 -10.403 -13.591 1.00 59.47 90 VAL A O 1
ATOM 732 N N . PRO A 1 91 ? -3.547 -9.479 -15.543 1.00 49.94 91 PRO A N 1
ATOM 733 C CA . PRO A 1 91 ? -3.560 -10.739 -16.273 1.00 49.94 91 PRO A CA 1
ATOM 734 C C . PRO A 1 91 ? -2.544 -11.742 -15.684 1.00 49.94 91 PRO A C 1
ATOM 736 O O . PRO A 1 91 ? -1.394 -11.380 -15.435 1.00 49.94 91 PRO A O 1
ATOM 739 N N . PRO A 1 92 ? -2.921 -13.026 -15.513 1.00 46.25 92 PRO A N 1
ATOM 740 C CA . PRO A 1 92 ? -2.148 -14.034 -14.771 1.00 46.25 92 PRO A CA 1
ATOM 741 C C . PRO A 1 92 ? -0.879 -14.549 -15.484 1.00 46.25 92 PRO A C 1
ATOM 743 O O . PRO A 1 92 ? -0.251 -15.489 -15.008 1.00 46.25 92 PRO A O 1
ATOM 746 N N . GLY A 1 93 ? -0.509 -13.966 -16.629 1.00 45.94 93 GLY A N 1
ATOM 747 C CA . GLY A 1 93 ? 0.727 -14.269 -17.367 1.00 45.94 93 GLY A CA 1
ATOM 748 C C . GLY A 1 93 ? 1.846 -13.242 -17.163 1.00 45.94 93 GLY A C 1
ATOM 749 O O . GLY A 1 93 ? 2.923 -13.410 -17.724 1.00 45.94 93 GLY A O 1
ATOM 750 N N . ASN A 1 94 ? 1.585 -12.192 -16.382 1.00 51.06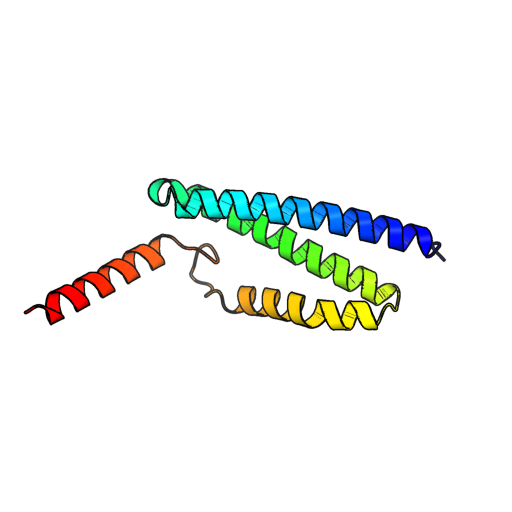 94 ASN A N 1
ATOM 751 C CA . ASN A 1 94 ? 2.507 -11.099 -16.096 1.00 51.06 94 ASN A CA 1
ATOM 752 C C . ASN A 1 94 ? 3.208 -11.359 -14.754 1.00 51.06 94 ASN A C 1
ATOM 754 O O . ASN A 1 94 ? 2.562 -11.754 -13.784 1.00 51.06 94 ASN A O 1
ATOM 758 N N . ILE A 1 95 ? 4.509 -11.084 -14.647 1.00 52.69 95 ILE A N 1
ATOM 759 C CA . ILE A 1 95 ? 5.276 -11.242 -13.390 1.00 52.69 95 ILE A CA 1
ATOM 760 C C . ILE A 1 95 ? 4.880 -10.241 -12.274 1.00 52.69 95 ILE A C 1
ATOM 762 O O . ILE A 1 95 ? 5.458 -10.252 -11.185 1.00 52.69 95 ILE A O 1
ATOM 766 N N . GLY A 1 96 ? 3.867 -9.402 -12.514 1.00 55.94 96 GLY A N 1
ATOM 767 C CA . GLY A 1 96 ? 3.273 -8.453 -11.571 1.00 55.94 96 GLY A CA 1
ATOM 768 C C . GLY A 1 96 ? 2.360 -7.442 -12.280 1.00 55.94 96 GLY A C 1
ATOM 769 O O . GLY A 1 96 ? 2.225 -7.474 -13.502 1.00 55.94 96 GLY A O 1
ATOM 770 N N . ILE A 1 97 ? 1.755 -6.515 -11.523 1.00 55.28 97 ILE A N 1
ATOM 771 C CA . ILE A 1 97 ? 0.951 -5.393 -12.071 1.00 55.28 97 ILE A CA 1
ATOM 772 C C . ILE A 1 97 ? 1.750 -4.566 -13.092 1.00 55.28 97 ILE A C 1
ATOM 774 O O . ILE A 1 97 ? 1.189 -4.046 -14.052 1.00 55.28 97 ILE A O 1
ATOM 778 N N . TYR A 1 98 ? 3.068 -4.493 -12.908 1.00 55.12 98 TYR A N 1
ATOM 779 C CA . TYR A 1 98 ? 3.992 -3.773 -13.773 1.00 55.12 98 TYR A CA 1
ATOM 780 C C . TYR A 1 98 ? 5.030 -4.749 -14.338 1.00 55.12 98 TYR A C 1
ATOM 782 O O . TYR A 1 98 ? 5.986 -5.100 -13.646 1.00 55.12 98 TYR A O 1
ATOM 790 N N . ASP A 1 99 ? 4.840 -5.188 -15.586 1.00 61.91 99 ASP A N 1
ATOM 791 C CA . ASP A 1 99 ? 5.864 -5.917 -16.345 1.00 61.91 99 ASP A CA 1
ATOM 792 C C . ASP A 1 99 ? 6.548 -4.964 -17.341 1.00 61.91 99 ASP A C 1
ATOM 794 O O . ASP A 1 99 ? 5.873 -4.395 -18.211 1.00 61.91 99 ASP A O 1
ATOM 798 N N . PRO A 1 100 ? 7.876 -4.764 -17.244 1.00 57.25 100 PRO A N 1
ATOM 799 C CA . PRO A 1 100 ? 8.619 -3.930 -18.186 1.00 57.25 100 PRO A CA 1
ATOM 800 C C . PRO A 1 100 ? 8.525 -4.415 -19.645 1.00 57.25 100 PRO A C 1
ATOM 802 O O . PRO A 1 100 ? 8.611 -3.593 -20.562 1.00 57.25 100 PRO A O 1
ATOM 805 N N . ALA A 1 101 ? 8.300 -5.713 -19.888 1.00 59.94 101 ALA A N 1
ATOM 806 C CA . ALA A 1 101 ? 8.198 -6.255 -21.244 1.00 59.94 101 ALA A CA 1
ATOM 807 C C . ALA A 1 101 ? 6.939 -5.772 -21.991 1.00 59.94 101 ALA A C 1
ATOM 809 O O . ALA A 1 101 ? 6.998 -5.505 -23.195 1.00 59.94 101 ALA A O 1
ATOM 810 N N . GLU A 1 102 ? 5.809 -5.599 -21.294 1.00 64.94 102 GLU A N 1
ATOM 811 C CA . GLU A 1 102 ? 4.565 -5.115 -21.907 1.00 64.94 102 GLU A CA 1
ATOM 812 C C . GLU A 1 102 ? 4.663 -3.629 -22.303 1.00 64.94 102 GLU A C 1
ATOM 814 O O . GLU A 1 102 ? 4.195 -3.235 -23.376 1.00 64.94 102 GLU A O 1
ATOM 819 N N . ILE A 1 103 ? 5.327 -2.806 -21.481 1.00 63.16 103 ILE A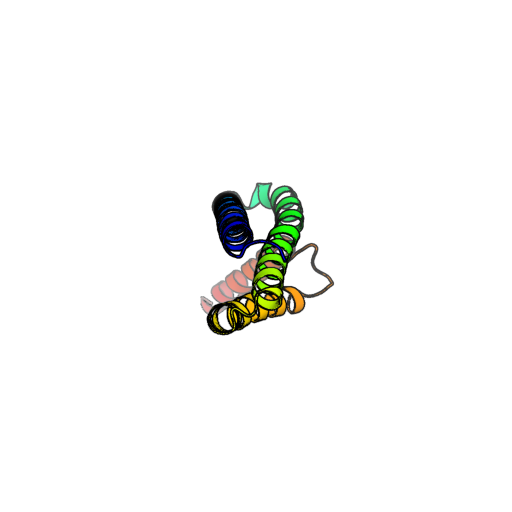 N 1
ATOM 820 C CA . ILE A 1 103 ? 5.473 -1.358 -21.711 1.00 63.16 103 ILE A CA 1
ATOM 821 C C . ILE A 1 103 ? 6.373 -1.080 -22.922 1.00 63.16 103 ILE A C 1
ATOM 823 O O . ILE A 1 103 ? 6.014 -0.271 -23.783 1.00 63.16 103 ILE A O 1
ATOM 827 N N . HIS A 1 104 ? 7.503 -1.786 -23.043 1.00 66.56 104 HIS A N 1
ATOM 828 C CA . HIS A 1 104 ? 8.398 -1.623 -24.192 1.00 66.56 104 HIS A CA 1
ATOM 829 C C . HIS A 1 104 ? 7.709 -2.005 -25.510 1.00 66.56 104 HIS A C 1
ATOM 831 O O . HIS A 1 104 ? 7.815 -1.287 -26.508 1.00 66.56 104 HIS A O 1
ATOM 837 N N . ASN A 1 105 ? 6.949 -3.105 -25.505 1.00 65.94 105 ASN A N 1
ATOM 838 C CA . ASN A 1 105 ? 6.248 -3.556 -26.702 1.00 65.94 105 ASN A CA 1
ATOM 839 C C . ASN A 1 105 ? 5.162 -2.557 -27.127 1.00 65.94 105 ASN A C 1
ATOM 841 O O . ASN A 1 105 ? 5.048 -2.267 -28.314 1.00 65.94 105 ASN A O 1
ATOM 845 N N . ARG A 1 106 ? 4.412 -1.967 -26.180 1.00 66.19 106 ARG A N 1
ATOM 846 C CA . ARG A 1 106 ? 3.399 -0.936 -26.480 1.00 66.19 106 ARG A CA 1
ATOM 847 C C . ARG A 1 106 ? 4.002 0.344 -27.063 1.00 66.19 106 ARG A C 1
ATOM 849 O O . ARG A 1 106 ? 3.479 0.837 -28.060 1.00 66.19 106 ARG A O 1
ATOM 856 N N . GLY A 1 107 ? 5.113 0.840 -26.513 1.00 66.81 107 GLY A N 1
ATOM 857 C CA . GLY A 1 107 ? 5.794 2.031 -27.044 1.00 66.81 107 GLY A CA 1
ATOM 858 C C . GLY A 1 107 ? 6.322 1.837 -28.472 1.00 66.81 107 GLY A C 1
ATOM 859 O O . GLY A 1 107 ? 6.247 2.738 -29.305 1.00 66.81 107 GLY A O 1
ATOM 860 N N . MET A 1 108 ? 6.776 0.622 -28.797 1.00 62.03 108 MET A N 1
ATOM 861 C CA . MET A 1 108 ? 7.207 0.245 -30.148 1.00 62.03 108 MET A CA 1
ATOM 862 C C . MET A 1 108 ? 6.071 0.181 -31.179 1.00 62.03 108 MET A C 1
ATOM 864 O O . MET A 1 108 ? 6.341 0.313 -32.375 1.00 62.03 108 MET A O 1
ATOM 868 N N . TYR A 1 109 ? 4.821 -0.046 -30.764 1.00 64.31 109 TYR A N 1
ATOM 869 C CA . TYR A 1 109 ? 3.674 0.029 -31.675 1.00 64.31 109 TYR A CA 1
ATOM 870 C C . TYR A 1 109 ? 3.271 1.471 -31.946 1.00 64.31 109 TYR A C 1
ATOM 872 O O . TYR A 1 109 ? 3.032 1.804 -33.103 1.00 64.31 109 TYR A O 1
ATOM 880 N N . ASP A 1 110 ? 3.235 2.315 -30.914 1.00 67.25 110 ASP A N 1
ATOM 881 C CA . ASP A 1 110 ? 2.810 3.708 -31.060 1.00 67.25 110 ASP A CA 1
ATOM 882 C C . ASP A 1 110 ? 3.756 4.471 -31.990 1.00 67.25 110 ASP A C 1
ATOM 884 O O . ASP A 1 110 ? 3.311 4.957 -33.023 1.00 67.25 110 ASP A O 1
ATOM 888 N N . ASN A 1 111 ? 5.073 4.401 -31.753 1.00 66.50 111 ASN A N 1
ATOM 889 C CA . ASN A 1 111 ? 6.067 5.015 -32.643 1.00 66.50 111 ASN A CA 1
ATOM 890 C C . ASN A 1 111 ? 5.933 4.544 -34.099 1.00 66.50 111 ASN A C 1
ATOM 892 O O . ASN A 1 111 ? 6.000 5.356 -35.017 1.00 66.50 111 ASN A O 1
ATOM 896 N N . ARG A 1 112 ? 5.669 3.250 -34.334 1.00 63.59 112 ARG A N 1
ATOM 897 C CA . ARG A 1 112 ? 5.458 2.719 -35.693 1.00 63.59 112 ARG A CA 1
ATOM 898 C C . ARG A 1 112 ? 4.164 3.200 -36.347 1.00 63.59 112 ARG A C 1
ATOM 900 O O . ARG A 1 112 ? 4.077 3.208 -37.575 1.00 63.59 112 ARG A O 1
ATOM 907 N N . LEU A 1 113 ? 3.142 3.530 -35.564 1.00 71.12 113 LEU A N 1
ATOM 908 C CA . LEU A 1 113 ? 1.890 4.084 -36.070 1.00 71.12 113 LEU A CA 1
ATOM 909 C C . LEU A 1 113 ? 2.025 5.578 -36.366 1.00 71.12 113 LEU A C 1
ATOM 911 O O . LEU A 1 113 ? 1.488 6.028 -37.377 1.00 71.12 113 LEU A O 1
ATOM 915 N N . THR A 1 114 ? 2.759 6.327 -35.542 1.00 70.94 114 THR A N 1
ATOM 916 C CA . THR A 1 114 ? 3.060 7.742 -35.793 1.00 70.94 114 THR A CA 1
ATOM 917 C C . THR A 1 114 ? 3.909 7.899 -37.046 1.00 70.94 114 THR A C 1
ATOM 919 O O . THR A 1 114 ? 3.559 8.700 -37.905 1.00 70.94 114 THR A O 1
ATOM 922 N N . GLU A 1 115 ? 4.945 7.071 -37.200 1.00 71.19 115 GLU A N 1
ATOM 923 C CA . GLU A 1 115 ? 5.848 7.099 -38.356 1.00 71.19 115 GLU A CA 1
ATOM 924 C C . GLU A 1 115 ? 5.107 6.772 -39.664 1.00 71.19 115 GLU A C 1
ATOM 926 O O . GLU A 1 115 ? 5.291 7.450 -40.668 1.00 71.19 115 GLU A O 1
ATOM 931 N N . ARG A 1 116 ? 4.148 5.833 -39.629 1.00 63.81 116 ARG A N 1
ATOM 932 C CA . ARG A 1 116 ? 3.267 5.526 -40.773 1.00 63.81 116 ARG A CA 1
ATOM 933 C C . ARG A 1 116 ? 2.173 6.551 -41.061 1.00 63.81 116 ARG A C 1
ATOM 935 O O . ARG A 1 116 ? 1.486 6.414 -42.067 1.00 63.81 116 ARG A O 1
ATOM 942 N N . ARG A 1 117 ? 1.944 7.517 -40.175 1.00 63.69 117 ARG A N 1
ATOM 943 C CA . ARG A 1 117 ? 0.951 8.584 -40.375 1.00 63.69 117 ARG A CA 1
ATOM 944 C C . ARG A 1 117 ? 1.583 9.875 -40.899 1.00 63.69 117 ARG A C 1
ATOM 946 O O . ARG A 1 117 ? 0.855 10.766 -41.330 1.00 63.69 117 ARG A O 1
ATOM 953 N N . SER A 1 118 ? 2.907 9.971 -40.817 1.00 62.72 118 SER A N 1
ATOM 954 C CA . SER A 1 118 ? 3.724 11.048 -41.376 1.00 62.72 118 SER A CA 1
ATOM 955 C C . SER A 1 118 ? 4.177 10.815 -42.826 1.00 62.72 118 SER A C 1
ATOM 957 O O . SER A 1 118 ? 4.673 11.767 -43.427 1.00 62.72 118 SER A O 1
ATOM 959 N N . ASP A 1 119 ? 3.972 9.610 -43.370 1.00 57.50 119 ASP A N 1
ATOM 960 C CA . ASP A 1 119 ? 4.120 9.257 -44.796 1.00 57.50 119 ASP A CA 1
ATOM 961 C C . ASP A 1 119 ? 2.763 9.299 -45.526 1.00 57.50 119 ASP A C 1
ATOM 963 O O . ASP A 1 119 ? 2.730 9.724 -46.706 1.00 57.50 119 ASP A O 1
#